Protein AF-A0A933R2U3-F1 (afdb_monomer)

Radius of gyration: 25.12 Å; Cα contacts (8 Å, |Δi|>4): 23; chains: 1; bounding box: 38×39×77 Å

Mean predicted aligned error: 7.12 Å

Solvent-accessible surface area (backbone atoms only — not comparable to full-atom values): 6014 Å² total; per-residue (Å²): 99,94,46,96,86,44,83,50,87,89,58,60,69,66,57,55,56,58,51,60,78,64,37,66,67,60,54,49,51,52,52,34,38,76,71,67,79,41,50,76,65,56,52,50,50,52,55,49,53,53,50,49,46,44,64,66,49,51,48,51,50,62,72,69,49,78,78,81,59,75,90,52,72,70,61,77,76,54,60,88,85,41,64,71,71,80,60,60,71,87,84,67,94,125

Foldseek 3Di:
DVDPPDPVPPDDPVVVVVCVVVDPVVVVVVVCVVVVNDDPVRVVVVVVVVVCCCVPPVVVCVVPDDDDDPVCVCPPVDDPPDCPNVPNDPPPDD

pLDDT: mean 91.14, std 12.74, range [37.5, 98.56]

Sequence (94 aa):
GHSMSDSNAYRAKDEERMWSKRDPIIMLRDRLIEAGEMTKNAYKAMDTEILEQIEGDIIAFAESSPEPRVEELHKYVFAENDPWVKGAARGGDK

Secondary structure (DSSP, 8-state):
--STT---TTS-HHHHHHHHTT-HHHHHHHHHHHTTS--HHHHHHHHHHHHHHIIIIIHHHHHHSPPPPGGGTTTTSS-TT-TTTTT-------

Structure (mmCIF, N/CA/C/O backbone):
data_AF-A0A933R2U3-F1
#
_entry.id   AF-A0A933R2U3-F1
#
loop_
_atom_site.group_PDB
_atom_site.id
_atom_site.type_symbol
_atom_site.label_atom_id
_atom_site.label_alt_id
_atom_site.label_comp_id
_atom_site.label_asym_id
_atom_site.label_entity_id
_atom_site.label_seq_id
_atom_site.pdbx_PDB_ins_code
_atom_site.Cartn_x
_atom_site.Cartn_y
_atom_site.Cartn_z
_atom_site.occupancy
_atom_site.B_iso_or_equiv
_atom_site.auth_seq_id
_atom_site.auth_comp_id
_atom_site.auth_asym_id
_atom_site.auth_atom_id
_atom_site.pdbx_PDB_model_num
ATOM 1 N N . GLY A 1 1 ? 0.391 13.366 -0.913 1.00 87.81 1 GLY A N 1
ATOM 2 C CA . GLY A 1 1 ? -0.235 14.328 -1.829 1.00 87.81 1 GLY A CA 1
ATOM 3 C C . GLY A 1 1 ? -0.706 13.643 -3.069 1.00 87.81 1 GLY A C 1
ATOM 4 O O . GLY A 1 1 ? -1.013 12.462 -2.989 1.00 87.81 1 GLY A O 1
ATOM 5 N N . HIS A 1 2 ? -0.764 14.362 -4.184 1.00 92.50 2 HIS A N 1
ATOM 6 C CA . HIS A 1 2 ? -1.087 13.786 -5.486 1.00 92.50 2 HIS A CA 1
ATOM 7 C C . HIS A 1 2 ? -0.074 12.709 -5.913 1.00 92.50 2 HIS A C 1
ATOM 9 O O . HIS A 1 2 ? -0.454 11.695 -6.487 1.00 92.50 2 HIS A O 1
ATOM 15 N N . SER A 1 3 ? 1.205 12.903 -5.582 1.00 94.56 3 SER A N 1
ATOM 16 C CA . SER A 1 3 ? 2.292 11.953 -5.829 1.00 94.56 3 SER A CA 1
ATOM 17 C C . SER A 1 3 ? 3.420 12.144 -4.807 1.00 94.56 3 SER A C 1
ATOM 19 O O . SER A 1 3 ? 3.330 13.007 -3.928 1.00 94.56 3 SER A O 1
ATOM 21 N N . MET A 1 4 ? 4.493 11.354 -4.926 1.00 92.19 4 MET A N 1
ATOM 22 C CA . MET A 1 4 ? 5.691 11.475 -4.082 1.00 92.19 4 MET A CA 1
ATOM 23 C C . MET A 1 4 ? 6.379 12.845 -4.191 1.00 92.19 4 MET A C 1
ATOM 25 O O . MET A 1 4 ? 7.015 13.279 -3.237 1.00 92.19 4 MET A O 1
ATOM 29 N N . SER A 1 5 ? 6.253 13.534 -5.330 1.00 94.50 5 SER A N 1
ATOM 30 C CA . SER A 1 5 ? 6.882 14.842 -5.564 1.00 94.50 5 SER A CA 1
ATOM 31 C C . SER A 1 5 ? 6.025 16.031 -5.118 1.00 94.50 5 SER A C 1
ATOM 33 O O . SER A 1 5 ? 6.498 17.167 -5.125 1.00 94.50 5 SER A O 1
ATOM 35 N N . ASP A 1 6 ? 4.771 15.797 -4.733 1.00 93.25 6 ASP A N 1
ATOM 36 C CA . ASP A 1 6 ? 3.833 16.857 -4.384 1.00 93.25 6 ASP A CA 1
ATOM 37 C C . ASP A 1 6 ? 3.936 17.272 -2.908 1.00 93.25 6 ASP A C 1
ATOM 39 O O . ASP A 1 6 ? 3.606 16.516 -1.984 1.00 93.25 6 ASP A O 1
ATOM 43 N N . SER A 1 7 ? 4.313 18.534 -2.699 1.00 89.62 7 SER A N 1
ATOM 44 C CA . SER A 1 7 ? 4.473 19.160 -1.387 1.00 89.62 7 SER A CA 1
ATOM 45 C C . SER A 1 7 ? 3.158 19.456 -0.651 1.00 89.62 7 SER A C 1
ATOM 47 O O . SER A 1 7 ? 3.197 19.762 0.541 1.00 89.62 7 SER A O 1
ATOM 49 N N . ASN A 1 8 ? 1.991 19.327 -1.298 1.00 86.75 8 ASN A N 1
ATOM 50 C CA . ASN A 1 8 ? 0.663 19.633 -0.739 1.00 86.75 8 ASN A CA 1
ATOM 51 C C . ASN A 1 8 ? 0.483 21.092 -0.288 1.00 86.75 8 ASN A C 1
ATOM 53 O O . ASN A 1 8 ? -0.300 21.372 0.620 1.00 86.75 8 ASN A O 1
ATOM 57 N N . ALA A 1 9 ? 1.187 22.041 -0.909 1.00 90.62 9 ALA A N 1
ATOM 58 C CA . ALA A 1 9 ? 1.151 23.451 -0.505 1.00 90.62 9 ALA A CA 1
ATOM 59 C C . ALA A 1 9 ? -0.222 24.136 -0.690 1.00 90.62 9 ALA A C 1
ATOM 61 O O . ALA A 1 9 ? -0.436 25.242 -0.202 1.00 90.62 9 ALA A O 1
ATOM 62 N N . TYR A 1 10 ? -1.153 23.494 -1.395 1.00 92.31 10 TYR A N 1
ATOM 63 C CA . TYR A 1 10 ? -2.462 24.036 -1.763 1.00 92.31 10 TYR A CA 1
ATOM 64 C C . TYR A 1 10 ? -3.602 23.645 -0.808 1.00 92.31 10 TYR A C 1
ATOM 66 O O . TYR A 1 10 ? -4.747 24.021 -1.050 1.00 92.31 10 TYR A O 1
ATOM 74 N N . ARG A 1 11 ? -3.328 22.884 0.262 1.00 93.38 11 ARG A N 1
ATOM 75 C CA . ARG A 1 11 ? -4.348 22.434 1.222 1.00 93.38 11 ARG A CA 1
ATOM 76 C C . ARG A 1 11 ? -3.918 22.695 2.660 1.00 93.38 11 ARG A C 1
ATOM 78 O O . ARG A 1 11 ? -2.773 22.458 3.042 1.00 93.38 11 ARG A O 1
ATOM 85 N N . ALA A 1 12 ? -4.860 23.152 3.481 1.00 94.94 12 ALA A N 1
ATOM 86 C CA . ALA A 1 12 ? -4.608 23.399 4.893 1.00 94.94 12 ALA A CA 1
ATOM 87 C C . ALA A 1 12 ? -4.420 22.084 5.668 1.00 94.94 12 ALA A C 1
ATOM 89 O O . ALA A 1 12 ? -5.180 21.128 5.511 1.00 94.94 12 ALA A O 1
ATOM 90 N N . LYS A 1 13 ? -3.453 22.059 6.592 1.00 92.19 13 LYS A N 1
ATOM 91 C CA . LYS A 1 13 ? -3.212 20.896 7.464 1.00 92.19 13 LYS A CA 1
ATOM 92 C C . LYS A 1 13 ? -4.389 20.574 8.388 1.00 92.19 13 LYS A C 1
ATOM 94 O O . LYS A 1 13 ? -4.574 19.417 8.756 1.00 92.19 13 LYS A O 1
ATOM 99 N N . ASP A 1 14 ? -5.194 21.572 8.741 1.00 95.88 14 ASP A N 1
ATOM 100 C CA . ASP A 1 14 ? -6.414 21.360 9.528 1.00 95.88 14 ASP A CA 1
ATOM 101 C C . ASP A 1 14 ? -7.499 20.628 8.743 1.00 95.88 14 ASP A C 1
ATOM 103 O O . ASP A 1 14 ? -8.201 19.791 9.309 1.00 95.88 14 ASP A O 1
ATOM 107 N N . GLU A 1 15 ? -7.594 20.876 7.437 1.00 94.75 15 GLU A N 1
ATOM 108 C CA . GLU A 1 15 ? -8.501 20.134 6.567 1.00 94.75 15 GLU A CA 1
ATOM 109 C C . GLU A 1 15 ? -8.069 18.664 6.466 1.00 94.75 15 GLU A C 1
ATOM 111 O O . GLU A 1 15 ? -8.889 17.767 6.648 1.00 94.75 15 GLU A O 1
ATOM 116 N N . GLU A 1 16 ? -6.769 18.398 6.285 1.00 93.06 16 GLU A N 1
ATOM 117 C CA . GLU A 1 16 ? -6.225 17.029 6.277 1.00 93.06 16 GLU A CA 1
ATOM 118 C C . GLU A 1 16 ? -6.547 16.280 7.580 1.00 93.06 16 GLU A C 1
ATOM 120 O O . GLU A 1 16 ? -7.010 15.138 7.548 1.00 93.06 16 GLU A O 1
ATOM 125 N N . ARG A 1 17 ? -6.380 16.942 8.732 1.00 93.38 17 ARG A N 1
ATOM 126 C CA . ARG A 1 17 ? -6.743 16.390 10.048 1.00 93.38 17 ARG A CA 1
ATOM 127 C C . ARG A 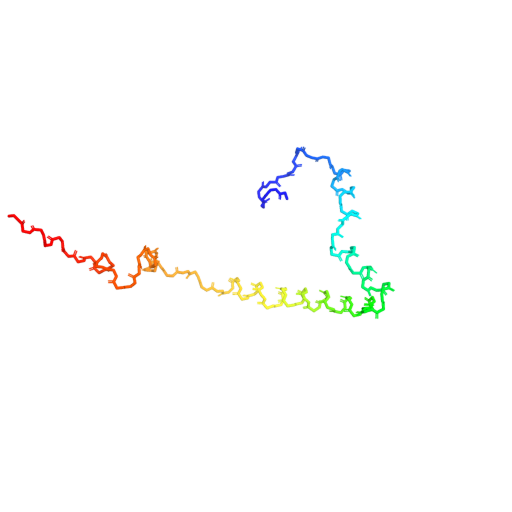1 17 ? -8.245 16.179 10.226 1.00 93.38 17 ARG A C 1
ATOM 129 O O . ARG A 1 17 ? -8.650 15.279 10.958 1.00 93.38 17 ARG A O 1
ATOM 136 N N . MET A 1 18 ? -9.085 17.021 9.627 1.00 96.19 18 MET A N 1
ATOM 137 C CA . MET A 1 18 ? -10.536 16.827 9.659 1.00 96.19 18 MET A CA 1
ATOM 138 C C . MET A 1 18 ? -10.913 15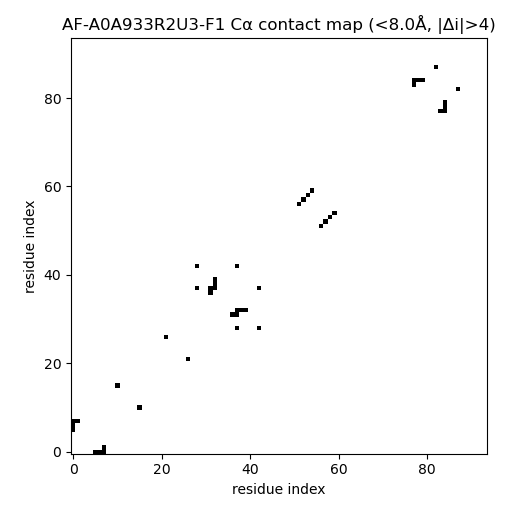.540 8.919 1.00 96.19 18 MET A C 1
ATOM 140 O O . MET A 1 18 ? -11.708 14.753 9.433 1.00 96.19 18 MET A O 1
ATOM 144 N N . TRP A 1 19 ? -10.323 15.313 7.744 1.00 94.69 19 TRP A N 1
ATOM 145 C CA . TRP A 1 19 ? -10.602 14.134 6.929 1.00 94.69 19 TRP A CA 1
ATOM 146 C C . TRP A 1 19 ? -10.001 12.848 7.488 1.00 94.69 19 TRP A C 1
ATOM 148 O O . TRP A 1 19 ? -10.651 11.812 7.386 1.00 94.69 19 TRP A O 1
ATOM 158 N N . SER A 1 20 ? -8.841 12.890 8.152 1.00 92.94 20 SER A N 1
ATOM 159 C CA . SER A 1 20 ? -8.263 11.689 8.777 1.00 92.94 20 SER A CA 1
ATOM 160 C C . SER A 1 20 ? -9.149 11.092 9.878 1.00 92.94 20 SER A C 1
ATOM 162 O O . SER A 1 20 ? -9.114 9.891 10.123 1.00 92.94 20 SER A O 1
ATOM 164 N N . LYS A 1 21 ? -10.028 11.892 10.500 1.00 94.75 21 LYS A N 1
ATOM 165 C CA . LYS A 1 21 ? -11.051 11.394 11.442 1.00 94.75 21 LYS A CA 1
ATOM 166 C C . LYS A 1 21 ? -12.152 10.562 10.772 1.00 94.75 21 LYS A C 1
ATOM 168 O O . LYS A 1 21 ? -12.964 9.967 11.472 1.00 94.75 21 LYS A O 1
ATOM 173 N N . ARG A 1 22 ? -12.215 10.554 9.440 1.00 96.19 22 ARG A N 1
ATOM 174 C CA . ARG A 1 22 ? -13.174 9.803 8.615 1.00 96.19 22 ARG A CA 1
ATOM 175 C C . ARG A 1 22 ? -12.485 8.679 7.838 1.00 96.19 22 ARG A C 1
ATOM 177 O O . ARG A 1 22 ? -12.914 8.337 6.741 1.00 96.19 22 ARG A O 1
ATOM 184 N N . ASP A 1 23 ? -11.398 8.146 8.388 1.00 97.25 23 ASP A N 1
ATOM 185 C CA . ASP A 1 23 ? -10.661 7.043 7.785 1.00 97.25 23 ASP A CA 1
ATOM 186 C C . ASP A 1 23 ? -11.561 5.790 7.673 1.00 97.25 23 ASP A C 1
ATOM 188 O O . ASP A 1 23 ? -12.042 5.288 8.697 1.00 97.25 23 ASP A O 1
ATOM 192 N N . PRO A 1 24 ? -11.802 5.269 6.454 1.00 97.88 24 PRO A N 1
ATOM 193 C CA . PRO A 1 24 ? -12.677 4.121 6.247 1.00 97.88 24 PRO A CA 1
ATOM 194 C C . PRO A 1 24 ? -12.162 2.834 6.905 1.00 97.88 24 PRO A C 1
ATOM 196 O O . PRO A 1 24 ? -12.981 2.016 7.324 1.00 97.88 24 PRO A O 1
ATOM 199 N N . ILE A 1 25 ? -10.845 2.653 7.040 1.00 97.06 25 ILE A N 1
ATOM 200 C CA . ILE A 1 25 ? -10.243 1.479 7.688 1.00 97.06 25 ILE A CA 1
ATOM 201 C C . ILE A 1 25 ? -10.544 1.520 9.185 1.00 97.06 25 ILE A C 1
ATOM 203 O O . ILE A 1 25 ? -11.014 0.537 9.760 1.00 97.06 25 ILE A O 1
ATOM 207 N N . ILE A 1 26 ? -10.350 2.682 9.810 1.00 96.94 26 ILE A N 1
ATOM 208 C CA . ILE A 1 26 ? -10.629 2.885 11.236 1.00 96.94 26 ILE A CA 1
ATOM 209 C C . ILE A 1 26 ? -12.127 2.742 11.521 1.00 96.94 26 ILE A C 1
ATOM 211 O O . ILE A 1 26 ? -12.513 2.047 12.461 1.00 96.94 26 ILE A O 1
ATOM 215 N N . MET A 1 27 ? -12.974 3.332 10.675 1.00 97.69 27 MET A N 1
ATOM 216 C CA . MET A 1 27 ? -14.428 3.211 10.793 1.00 97.69 27 MET A CA 1
ATOM 217 C C . MET A 1 27 ? -14.903 1.760 10.655 1.00 97.69 27 MET A C 1
ATOM 219 O O . MET A 1 27 ? -15.780 1.331 11.403 1.00 97.69 27 MET A O 1
ATOM 223 N N . LEU A 1 28 ? -14.347 0.997 9.709 1.00 97.88 28 LEU A N 1
ATOM 224 C CA . LEU A 1 28 ? -14.682 -0.416 9.540 1.00 97.88 28 LEU A CA 1
ATOM 225 C C . LEU A 1 28 ? -14.209 -1.247 10.735 1.00 97.88 28 LEU A C 1
ATOM 227 O O . LEU A 1 28 ? -14.986 -2.044 11.259 1.00 97.88 28 LEU A O 1
ATOM 231 N N . ARG A 1 29 ? -12.972 -1.032 11.199 1.00 97.81 29 ARG A N 1
ATOM 232 C CA . ARG A 1 29 ? -12.431 -1.690 12.393 1.00 97.81 29 ARG A CA 1
ATOM 233 C C . ARG A 1 29 ? -13.366 -1.516 13.585 1.00 97.81 29 ARG A C 1
ATOM 235 O O . ARG A 1 29 ? -13.688 -2.498 14.247 1.00 97.81 29 ARG A O 1
ATOM 242 N N . ASP A 1 30 ? -13.791 -0.286 13.854 1.00 97.94 30 ASP A N 1
ATOM 243 C CA . ASP A 1 30 ? -14.633 0.016 15.013 1.00 97.94 30 ASP A CA 1
ATOM 244 C C . ASP A 1 30 ? -16.001 -0.665 14.906 1.00 97.94 30 ASP A C 1
ATOM 246 O O . ASP A 1 30 ? -16.450 -1.268 15.879 1.00 97.94 30 ASP A O 1
ATOM 250 N N . ARG A 1 31 ? -16.607 -0.681 13.711 1.00 98.38 31 ARG A N 1
ATOM 251 C CA . ARG A 1 31 ? -17.866 -1.404 13.453 1.00 98.38 31 ARG A CA 1
ATOM 252 C C . ARG A 1 31 ? -17.739 -2.910 13.668 1.00 98.38 31 ARG A C 1
ATOM 254 O O . ARG A 1 31 ? -18.636 -3.517 14.240 1.00 98.38 31 ARG A O 1
ATOM 261 N N . LEU A 1 32 ? -16.641 -3.517 13.222 1.00 98.44 32 LEU A N 1
ATOM 262 C CA . LEU A 1 32 ? -16.391 -4.949 13.414 1.00 98.44 32 LEU A CA 1
ATOM 263 C C . LEU A 1 32 ? -16.162 -5.295 14.891 1.00 98.44 32 LEU A C 1
ATOM 265 O O . LEU A 1 32 ? -16.623 -6.335 15.354 1.00 98.44 32 LEU A O 1
ATOM 269 N N . ILE A 1 33 ? -15.485 -4.419 15.640 1.00 98.44 33 ILE A N 1
ATOM 270 C CA . ILE A 1 33 ? -15.292 -4.594 17.085 1.00 98.44 33 ILE A CA 1
ATOM 271 C C . ILE A 1 33 ? -16.619 -4.452 17.836 1.00 98.44 33 ILE A C 1
ATOM 273 O O . ILE A 1 33 ? -16.914 -5.269 18.704 1.00 98.44 33 ILE A O 1
ATOM 277 N N . GLU A 1 34 ? -17.427 -3.446 17.499 1.00 98.50 34 GLU A N 1
ATOM 278 C CA . GLU A 1 34 ? -18.754 -3.241 18.091 1.00 98.50 34 GLU A CA 1
ATOM 279 C C . GLU A 1 34 ? -19.696 -4.419 17.808 1.00 98.50 34 GLU A C 1
ATOM 281 O O . GLU A 1 34 ?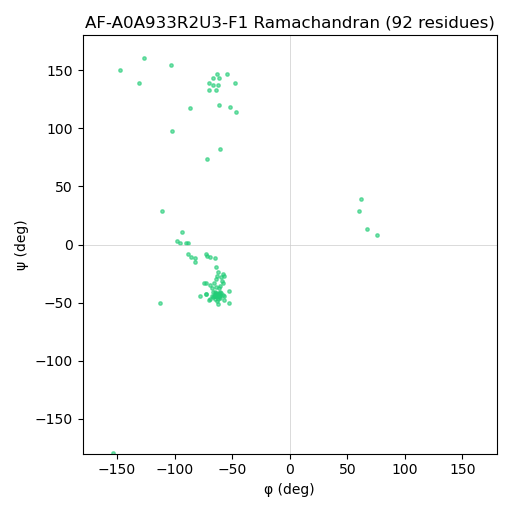 -20.436 -4.843 18.693 1.00 98.50 34 GLU A O 1
ATOM 286 N N . ALA A 1 35 ? -19.615 -4.997 16.607 1.00 98.44 35 ALA A N 1
ATOM 287 C CA . ALA A 1 35 ? -20.366 -6.191 16.229 1.00 98.44 35 ALA A CA 1
ATOM 288 C C . ALA A 1 35 ? -19.856 -7.489 16.891 1.00 98.44 35 ALA A C 1
ATOM 290 O O . ALA A 1 35 ? -20.503 -8.523 16.768 1.00 98.44 35 ALA A O 1
ATOM 291 N N . GLY A 1 36 ? -18.713 -7.460 17.588 1.00 98.19 36 GLY A N 1
ATOM 292 C CA . GLY A 1 36 ? -18.098 -8.648 18.189 1.00 98.19 36 GLY A CA 1
ATOM 293 C C . 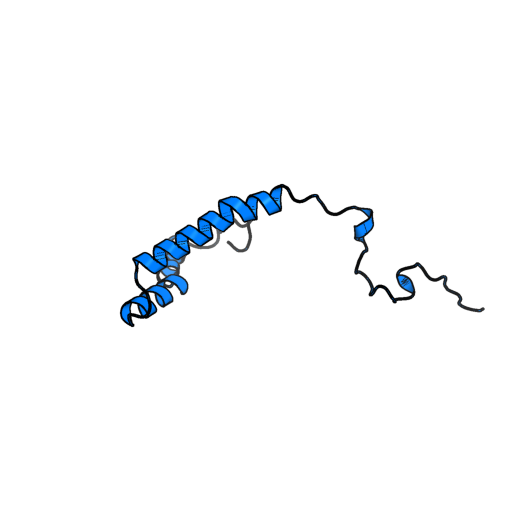GLY A 1 36 ? -17.385 -9.575 17.195 1.00 98.19 36 GLY A C 1
ATOM 294 O O . GLY A 1 36 ? -16.927 -10.643 17.588 1.00 98.19 36 GLY A O 1
ATOM 295 N N . GLU A 1 37 ? -17.244 -9.157 15.936 1.00 98.31 37 GLU A N 1
ATOM 296 C CA . GLU A 1 37 ? -16.620 -9.927 14.846 1.00 98.31 37 GLU A CA 1
ATOM 297 C C . GLU A 1 37 ? -15.088 -9.826 14.850 1.00 98.31 37 GLU A C 1
ATOM 299 O O . GLU A 1 37 ? -14.384 -10.590 14.192 1.00 98.31 37 GLU A O 1
ATOM 304 N N . MET A 1 38 ? -14.539 -8.862 15.590 1.00 97.88 38 MET A N 1
ATOM 305 C CA . MET A 1 38 ? -13.102 -8.661 15.719 1.00 97.88 38 MET A CA 1
ATOM 306 C C . MET A 1 38 ? -12.755 -8.127 17.106 1.00 97.88 38 MET A C 1
ATOM 308 O O . MET A 1 38 ? -13.512 -7.382 17.719 1.00 97.88 38 MET A O 1
ATOM 312 N N . THR A 1 39 ? -11.563 -8.455 17.602 1.00 98.31 39 THR A N 1
ATOM 313 C CA . THR A 1 39 ? -11.031 -7.836 18.822 1.00 98.31 39 THR A CA 1
ATOM 314 C C . THR A 1 39 ? -9.973 -6.795 18.482 1.00 98.31 39 THR A C 1
ATOM 316 O O . THR A 1 39 ? -9.262 -6.897 17.482 1.00 98.31 39 THR A O 1
ATOM 319 N N . LYS A 1 40 ? -9.792 -5.812 19.370 1.00 97.25 40 LYS A N 1
ATOM 320 C CA . LYS A 1 40 ? -8.715 -4.821 19.235 1.00 97.25 40 LYS A CA 1
ATOM 321 C C . LYS A 1 40 ? -7.322 -5.464 19.188 1.00 97.25 40 LYS A C 1
ATOM 323 O O . LYS A 1 40 ? -6.442 -4.938 18.515 1.00 97.25 40 LYS A O 1
ATOM 328 N N . ASN A 1 41 ? -7.122 -6.579 19.892 1.00 98.25 41 ASN A N 1
ATOM 329 C CA . ASN A 1 41 ? -5.849 -7.302 19.885 1.00 98.25 41 ASN A CA 1
ATOM 330 C C . ASN A 1 41 ? -5.626 -8.033 18.559 1.00 98.25 41 ASN A C 1
ATOM 332 O O . ASN A 1 41 ? -4.529 -7.947 18.023 1.00 98.25 41 ASN A O 1
ATOM 336 N N . ALA A 1 42 ? -6.660 -8.678 18.008 1.00 98.12 42 ALA A N 1
ATOM 337 C CA . ALA A 1 42 ? -6.582 -9.318 16.695 1.00 98.12 42 ALA A CA 1
ATOM 338 C C . ALA A 1 42 ? -6.272 -8.298 15.588 1.00 98.12 42 ALA A C 1
ATOM 340 O O . ALA A 1 42 ? -5.374 -8.527 14.788 1.00 98.12 42 ALA A O 1
ATOM 341 N N . TYR A 1 43 ? -6.935 -7.134 15.604 1.00 98.19 43 TYR A N 1
ATOM 342 C CA . TYR A 1 43 ? -6.626 -6.042 14.675 1.00 98.19 43 TYR A CA 1
ATOM 343 C C . TYR A 1 43 ? -5.159 -5.605 14.767 1.00 98.19 43 TYR A C 1
ATOM 345 O O . TYR A 1 43 ? -4.491 -5.482 13.749 1.00 98.19 43 TYR A O 1
ATOM 353 N N . LYS A 1 44 ? -4.649 -5.382 15.987 1.00 98.12 44 LYS A N 1
ATOM 354 C CA . LYS A 1 44 ? -3.252 -4.975 16.193 1.00 98.12 44 LYS A CA 1
ATOM 355 C C . LYS A 1 44 ? -2.259 -6.032 15.722 1.00 98.12 44 LYS A C 1
ATOM 357 O O . LYS A 1 44 ? -1.259 -5.668 15.126 1.00 98.12 44 LYS A O 1
ATOM 362 N N . ALA A 1 45 ? -2.528 -7.305 16.006 1.00 98.50 45 ALA A N 1
ATOM 363 C CA . ALA A 1 45 ? -1.667 -8.399 15.573 1.00 98.50 45 ALA A CA 1
ATOM 364 C C . ALA A 1 45 ? -1.576 -8.451 14.041 1.00 98.50 45 ALA A C 1
ATOM 366 O O . ALA A 1 45 ? -0.475 -8.488 13.511 1.00 98.50 45 ALA A O 1
ATOM 367 N N . MET A 1 46 ? -2.716 -8.348 13.350 1.00 98.38 46 MET A N 1
ATOM 368 C CA . MET A 1 46 ? -2.771 -8.288 11.886 1.00 98.38 46 MET A CA 1
ATOM 369 C C . MET A 1 46 ? -2.036 -7.060 11.324 1.00 98.38 46 MET A C 1
ATOM 371 O O . MET A 1 46 ? -1.283 -7.183 10.368 1.00 98.38 46 MET A O 1
ATOM 375 N N . ASP A 1 47 ? -2.238 -5.878 11.912 1.00 98.06 47 ASP A N 1
ATOM 376 C CA . ASP A 1 47 ? -1.563 -4.639 11.498 1.00 98.06 47 ASP A CA 1
ATOM 377 C C . ASP A 1 47 ? -0.035 -4.756 11.632 1.00 98.06 47 ASP A C 1
ATOM 379 O O . ASP A 1 47 ? 0.701 -4.399 10.717 1.00 98.06 47 ASP A O 1
ATOM 383 N N . THR A 1 48 ? 0.445 -5.329 12.742 1.00 98.38 48 THR A N 1
ATOM 384 C CA . THR A 1 48 ? 1.873 -5.608 12.952 1.00 98.38 48 THR A CA 1
ATOM 385 C C . THR A 1 48 ? 2.411 -6.641 11.965 1.00 98.38 48 THR A C 1
ATOM 387 O O . THR A 1 48 ? 3.436 -6.382 11.349 1.00 98.38 48 THR A O 1
ATOM 390 N N . GLU A 1 49 ? 1.715 -7.760 11.758 1.00 98.56 49 GLU A N 1
ATOM 391 C CA . GLU A 1 49 ? 2.126 -8.802 10.806 1.00 98.56 49 GLU A CA 1
ATOM 392 C C . GLU A 1 49 ? 2.277 -8.245 9.380 1.00 98.56 49 GLU A C 1
ATOM 394 O O . GLU A 1 49 ? 3.260 -8.525 8.697 1.00 98.56 49 GLU A O 1
ATOM 399 N N . ILE A 1 50 ? 1.334 -7.404 8.941 1.00 98.50 50 ILE A N 1
ATOM 400 C CA . ILE A 1 50 ? 1.389 -6.758 7.624 1.00 98.50 50 ILE A CA 1
ATOM 401 C C . ILE A 1 50 ? 2.603 -5.828 7.522 1.00 98.50 50 ILE A C 1
ATOM 403 O O . ILE A 1 50 ? 3.298 -5.843 6.506 1.00 98.50 50 ILE A O 1
ATOM 407 N N . LEU A 1 51 ? 2.870 -5.022 8.553 1.00 98.19 51 LEU A N 1
ATOM 408 C CA . LEU A 1 51 ? 4.030 -4.128 8.569 1.00 98.19 51 LEU A CA 1
ATOM 409 C C . LEU A 1 51 ? 5.346 -4.911 8.552 1.00 98.19 51 LEU A C 1
ATOM 411 O O . LEU A 1 51 ? 6.229 -4.583 7.763 1.00 98.19 51 LEU A O 1
ATOM 415 N N . GLU A 1 52 ? 5.452 -5.971 9.352 1.00 98.38 52 GLU A N 1
ATOM 416 C CA . GLU A 1 52 ? 6.624 -6.851 9.382 1.00 98.38 52 GLU A CA 1
ATOM 417 C C . GLU A 1 52 ? 6.869 -7.507 8.018 1.00 98.38 52 GLU A C 1
ATOM 419 O O . GLU A 1 52 ? 8.008 -7.546 7.558 1.00 98.38 52 GLU A O 1
ATOM 424 N N . GLN A 1 53 ? 5.817 -7.951 7.324 1.00 98.44 53 GLN A N 1
ATOM 425 C CA . GLN A 1 53 ? 5.942 -8.500 5.972 1.00 98.44 53 GLN A CA 1
ATOM 426 C C . GLN A 1 53 ? 6.409 -7.445 4.956 1.00 98.44 53 GLN A C 1
ATOM 428 O O . GLN A 1 53 ? 7.254 -7.731 4.102 1.00 98.44 53 GLN A O 1
ATOM 433 N N . ILE A 1 54 ? 5.869 -6.223 5.030 1.00 98.56 54 ILE A N 1
ATOM 434 C CA . ILE A 1 54 ? 6.268 -5.123 4.143 1.00 98.56 54 ILE A CA 1
ATOM 435 C C . ILE A 1 54 ? 7.747 -4.784 4.349 1.00 98.56 54 ILE A C 1
ATOM 437 O O . ILE A 1 54 ? 8.502 -4.734 3.377 1.00 98.56 54 ILE A O 1
ATOM 441 N N . GLU A 1 55 ? 8.155 -4.565 5.598 1.00 97.50 55 GLU A N 1
ATOM 442 C CA . GLU A 1 55 ? 9.506 -4.124 5.948 1.00 97.50 55 GLU A CA 1
ATOM 443 C C . GLU A 1 55 ? 10.552 -5.232 5.790 1.00 97.50 55 GLU A C 1
ATOM 445 O O . GLU A 1 55 ? 11.640 -4.977 5.274 1.00 97.50 55 GLU A O 1
ATOM 450 N N . GLY A 1 56 ? 10.230 -6.455 6.217 1.00 95.69 56 GLY A N 1
ATOM 451 C CA . GLY A 1 56 ? 11.166 -7.576 6.249 1.00 95.69 56 GLY A CA 1
ATOM 452 C C . GLY A 1 56 ? 11.394 -8.229 4.889 1.00 95.69 56 GLY A C 1
ATOM 453 O O . GLY A 1 56 ? 12.540 -8.491 4.523 1.00 95.69 56 GLY A O 1
ATOM 454 N N . ASP A 1 57 ? 10.320 -8.455 4.129 1.00 96.62 57 ASP A N 1
ATOM 455 C CA . ASP A 1 57 ? 10.378 -9.296 2.931 1.00 96.62 57 ASP A CA 1
ATOM 456 C C . ASP A 1 57 ? 10.155 -8.495 1.645 1.00 96.62 57 ASP A C 1
ATOM 458 O O . ASP A 1 57 ? 10.939 -8.600 0.699 1.00 96.62 57 ASP A O 1
ATOM 462 N N . ILE A 1 58 ? 9.090 -7.688 1.588 1.00 98.44 58 ILE A N 1
ATOM 463 C CA . ILE A 1 58 ? 8.648 -7.052 0.335 1.00 98.44 58 ILE A CA 1
ATOM 464 C C . ILE A 1 58 ? 9.635 -5.977 -0.118 1.00 98.44 58 ILE A C 1
ATOM 466 O O . ILE A 1 58 ? 10.022 -5.965 -1.289 1.00 98.44 58 ILE A O 1
ATOM 470 N N . ILE A 1 59 ? 10.056 -5.088 0.788 1.00 98.31 59 ILE A N 1
ATOM 471 C CA . ILE A 1 59 ? 11.024 -4.034 0.459 1.00 98.31 59 ILE A CA 1
ATOM 472 C C . ILE A 1 59 ? 12.362 -4.660 0.057 1.00 98.31 59 ILE A C 1
ATOM 474 O O . ILE A 1 59 ? 12.879 -4.347 -1.013 1.00 98.31 59 ILE A O 1
ATOM 478 N N . ALA A 1 60 ? 12.877 -5.607 0.845 1.00 96.56 60 ALA A N 1
ATOM 479 C CA . ALA A 1 60 ? 14.144 -6.275 0.554 1.00 96.56 60 ALA A CA 1
ATOM 480 C C . ALA A 1 60 ? 14.120 -7.012 -0.796 1.00 96.56 60 ALA A C 1
ATOM 482 O O . ALA A 1 60 ? 15.078 -6.936 -1.571 1.00 96.56 60 ALA A O 1
ATOM 483 N N . PHE A 1 61 ? 13.020 -7.698 -1.118 1.00 98.00 61 PHE A N 1
ATOM 484 C CA . PHE A 1 61 ? 12.835 -8.329 -2.423 1.00 98.00 61 PHE A CA 1
ATOM 485 C C . PHE A 1 61 ? 12.816 -7.297 -3.556 1.00 98.00 61 P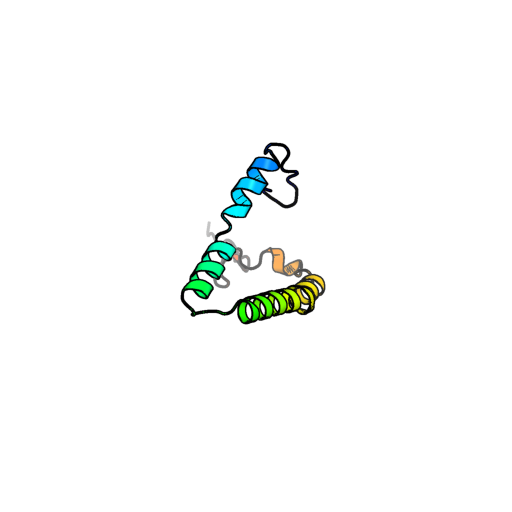HE A C 1
ATOM 487 O O . PHE A 1 61 ? 13.499 -7.484 -4.561 1.00 98.00 61 PHE A O 1
ATOM 494 N N . ALA A 1 62 ? 12.066 -6.203 -3.403 1.00 97.94 62 ALA A N 1
ATOM 495 C CA . ALA A 1 62 ? 11.962 -5.166 -4.425 1.00 97.94 62 ALA A CA 1
ATOM 496 C C . ALA A 1 62 ? 13.308 -4.468 -4.685 1.00 97.94 62 ALA A C 1
ATOM 498 O O . ALA A 1 62 ? 13.662 -4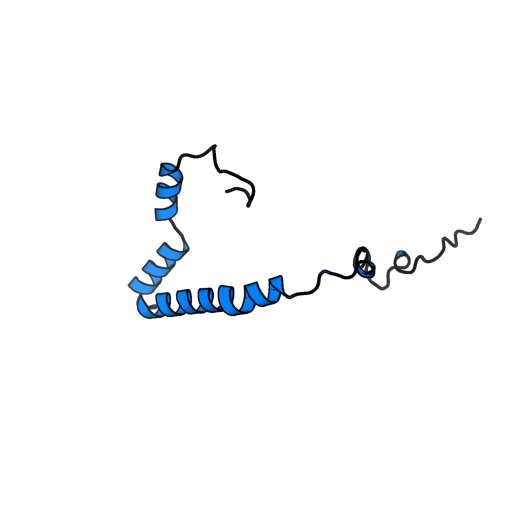.248 -5.839 1.00 97.94 62 ALA A O 1
ATOM 499 N N . GLU A 1 63 ? 14.078 -4.171 -3.636 1.00 96.88 63 GLU A N 1
ATOM 500 C CA . GLU A 1 63 ? 15.380 -3.499 -3.740 1.00 96.88 63 GLU A CA 1
ATOM 501 C C . GLU A 1 63 ? 16.497 -4.412 -4.262 1.00 96.88 63 GLU A C 1
ATOM 503 O O . GLU A 1 63 ? 17.404 -3.948 -4.951 1.00 96.88 63 GLU A O 1
ATOM 508 N N . SER A 1 64 ? 16.452 -5.709 -3.941 1.00 97.25 64 SER A N 1
ATOM 509 C CA . SER A 1 64 ? 17.448 -6.685 -4.412 1.00 97.25 64 SER A CA 1
ATOM 510 C C . SER A 1 64 ? 17.128 -7.277 -5.787 1.00 97.25 64 SER A C 1
ATOM 512 O O . SER A 1 64 ? 17.979 -7.948 -6.381 1.00 97.25 64 SER A O 1
ATOM 514 N N . SER A 1 65 ? 15.918 -7.042 -6.300 1.00 97.88 65 SER A N 1
ATOM 515 C CA . SER A 1 65 ? 15.511 -7.509 -7.621 1.00 97.88 65 SER A CA 1
ATOM 516 C C . SER A 1 65 ? 16.362 -6.845 -8.708 1.00 97.88 65 SER A C 1
ATOM 518 O O . SER A 1 65 ? 16.553 -5.630 -8.687 1.00 97.88 65 SER A O 1
ATOM 520 N N . PRO A 1 66 ? 16.884 -7.615 -9.679 1.00 97.00 66 PRO A N 1
ATOM 521 C CA . PRO A 1 66 ? 17.681 -7.046 -10.752 1.00 97.00 66 PRO A CA 1
ATOM 522 C C . PRO A 1 66 ? 16.816 -6.151 -11.641 1.00 97.00 66 PRO A C 1
ATOM 524 O O . PRO A 1 66 ? 15.672 -6.485 -11.956 1.00 97.00 66 PRO A O 1
ATOM 527 N N . GLU A 1 67 ? 17.405 -5.057 -12.114 1.00 96.88 67 GLU A N 1
ATOM 528 C CA . GLU A 1 67 ? 16.821 -4.251 -13.185 1.00 96.88 67 GLU A CA 1
ATOM 529 C C . GLU A 1 67 ? 16.513 -5.124 -14.418 1.00 96.88 67 GLU A C 1
ATOM 531 O O . GLU A 1 67 ? 17.248 -6.082 -14.711 1.00 96.88 67 GLU A O 1
ATOM 536 N N . PRO A 1 68 ? 15.444 -4.814 -15.174 1.00 95.50 68 PRO A N 1
ATOM 537 C CA . PRO A 1 68 ? 15.123 -5.552 -16.380 1.00 95.50 68 PRO A CA 1
ATOM 538 C C . PRO A 1 68 ? 16.261 -5.431 -17.395 1.00 95.50 68 PRO A C 1
ATOM 540 O O . PRO A 1 68 ? 16.895 -4.387 -17.563 1.00 95.50 68 PRO A O 1
ATOM 543 N N . ARG A 1 69 ? 16.507 -6.525 -18.113 1.00 96.81 69 ARG A N 1
ATOM 544 C CA . ARG A 1 69 ? 17.536 -6.561 -19.150 1.00 96.81 69 ARG A CA 1
ATOM 545 C C . ARG A 1 69 ? 17.149 -5.646 -20.311 1.00 96.81 69 ARG A C 1
ATOM 547 O O . ARG A 1 69 ? 16.006 -5.677 -20.765 1.00 96.81 69 ARG A O 1
ATOM 554 N N . VAL A 1 70 ? 18.108 -4.886 -20.838 1.00 96.00 70 VAL A N 1
ATOM 555 C CA . VAL A 1 70 ? 17.871 -3.934 -21.940 1.00 96.00 70 VAL A CA 1
ATOM 556 C C . VAL A 1 70 ? 17.324 -4.636 -23.188 1.00 96.00 70 VAL A C 1
ATOM 558 O O . VAL A 1 70 ? 16.510 -4.061 -23.907 1.00 96.00 70 VAL A O 1
ATOM 561 N N . GLU A 1 71 ? 17.690 -5.899 -23.427 1.00 92.88 71 GLU A N 1
ATOM 562 C CA . GLU A 1 71 ? 17.176 -6.682 -24.558 1.00 92.88 71 GLU A CA 1
ATOM 563 C C . GLU A 1 71 ? 15.663 -6.939 -24.470 1.00 92.88 71 GLU A C 1
ATOM 565 O O . GLU A 1 71 ? 15.026 -7.234 -25.481 1.00 92.88 71 GLU A O 1
ATOM 570 N N . GLU A 1 72 ? 15.068 -6.818 -23.280 1.00 92.00 72 GLU A N 1
ATOM 571 C CA . GLU A 1 72 ? 13.631 -6.991 -23.061 1.00 92.00 72 GLU A CA 1
ATOM 572 C C . GLU A 1 72 ? 12.830 -5.694 -23.242 1.00 92.00 72 GLU A C 1
ATOM 574 O O . GLU A 1 72 ? 11.609 -5.727 -23.131 1.00 92.00 72 GLU A O 1
ATOM 579 N N . LEU A 1 73 ? 13.469 -4.569 -23.589 1.00 93.38 73 LEU A N 1
ATOM 580 C CA . LEU A 1 73 ? 12.815 -3.258 -23.700 1.00 93.38 73 LEU A CA 1
ATOM 581 C C . LEU A 1 73 ? 11.570 -3.251 -24.607 1.00 93.38 73 LEU A C 1
ATOM 583 O O . LEU A 1 73 ? 10.582 -2.595 -24.293 1.00 93.38 73 LEU A O 1
ATOM 587 N N . HIS A 1 74 ? 11.609 -3.965 -25.737 1.00 90.69 74 HIS A N 1
ATOM 588 C CA . HIS A 1 74 ? 10.492 -4.037 -26.696 1.00 90.69 74 HIS A CA 1
ATOM 589 C C . HIS A 1 74 ? 9.617 -5.284 -26.519 1.00 90.69 74 HIS A C 1
ATOM 591 O O . HIS A 1 74 ? 8.700 -5.531 -27.310 1.00 90.69 74 HIS A O 1
ATOM 597 N N . LYS A 1 75 ? 9.913 -6.109 -25.512 1.00 89.31 75 LYS A N 1
ATOM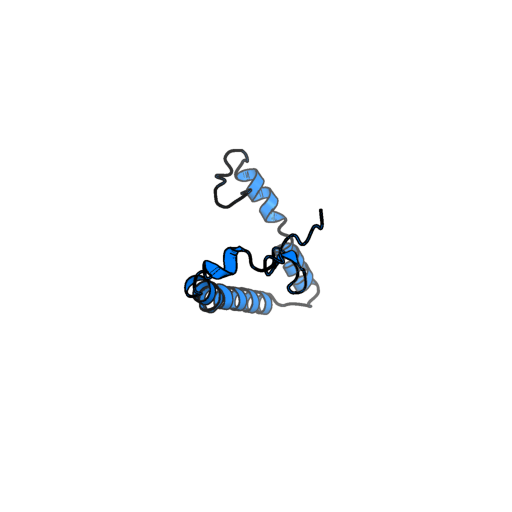 598 C CA . LYS A 1 75 ? 9.144 -7.317 -25.227 1.00 89.31 75 LYS A CA 1
ATOM 599 C C . LYS A 1 75 ? 7.708 -6.914 -24.878 1.00 89.31 75 LYS A C 1
ATOM 601 O O . LYS A 1 75 ? 7.487 -5.945 -24.162 1.00 89.31 75 LYS A O 1
ATOM 606 N N . TYR A 1 76 ? 6.738 -7.652 -25.415 1.00 91.62 76 TYR A N 1
ATOM 607 C CA . TYR A 1 76 ? 5.296 -7.400 -25.264 1.00 91.62 76 TYR A CA 1
ATOM 608 C C . TYR A 1 76 ? 4.736 -6.131 -25.931 1.00 91.62 76 TYR A C 1
ATOM 610 O O . TYR A 1 76 ? 3.578 -5.793 -25.697 1.00 91.62 76 TYR A O 1
ATOM 618 N N . VAL A 1 77 ? 5.484 -5.466 -26.821 1.00 92.69 77 VAL A N 1
ATOM 619 C CA . VAL A 1 77 ? 4.894 -4.448 -27.719 1.00 92.69 77 VAL A CA 1
ATOM 620 C C . VAL A 1 77 ? 3.882 -5.086 -28.681 1.00 92.69 77 VAL A C 1
ATOM 622 O O . VAL A 1 77 ? 2.838 -4.504 -28.966 1.00 92.69 77 VAL A O 1
ATOM 625 N N . PHE A 1 78 ? 4.164 -6.309 -29.134 1.00 91.19 78 PHE A N 1
ATOM 626 C CA . PHE A 1 78 ? 3.236 -7.161 -29.874 1.00 91.19 78 PHE A CA 1
ATOM 627 C C . PHE A 1 78 ? 3.130 -8.537 -29.202 1.00 91.19 78 PHE A C 1
ATOM 629 O O . PHE A 1 78 ? 4.022 -8.944 -28.451 1.00 91.19 78 PHE A O 1
ATOM 636 N N . ALA A 1 79 ? 2.052 -9.269 -29.497 1.00 91.75 79 ALA A N 1
ATOM 637 C CA . ALA A 1 79 ? 1.938 -10.678 -29.125 1.00 91.75 79 ALA A CA 1
ATOM 638 C C . ALA A 1 79 ? 3.022 -11.505 -29.835 1.00 91.75 79 ALA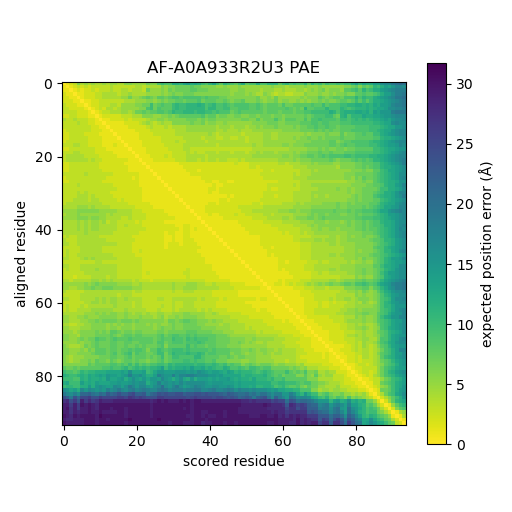 A C 1
ATOM 640 O O . ALA A 1 79 ? 3.372 -11.209 -30.971 1.00 91.75 79 ALA A O 1
ATOM 641 N N . GLU A 1 80 ? 3.538 -12.561 -29.201 1.00 87.44 80 GLU A N 1
ATOM 642 C CA . GLU A 1 80 ? 4.716 -13.305 -29.689 1.00 87.44 80 GLU A CA 1
ATOM 643 C C . GLU A 1 80 ? 4.579 -13.876 -31.113 1.00 87.44 80 GLU A C 1
ATOM 645 O O . GLU A 1 80 ? 5.577 -14.067 -31.810 1.00 87.44 80 GLU A O 1
ATOM 650 N N . ASN A 1 81 ? 3.348 -14.161 -31.541 1.00 87.62 81 ASN A N 1
ATOM 651 C CA . ASN A 1 81 ? 3.020 -14.691 -32.863 1.00 87.62 81 ASN A CA 1
ATOM 652 C C . ASN A 1 81 ? 2.742 -13.606 -33.916 1.00 87.62 81 ASN A C 1
ATOM 654 O O . ASN A 1 81 ? 2.409 -13.945 -35.053 1.00 87.62 81 ASN A O 1
ATOM 658 N N . ASP A 1 82 ? 2.854 -12.328 -33.561 1.00 88.94 82 ASP A N 1
ATOM 659 C CA . ASP A 1 82 ? 2.667 -11.232 -34.499 1.00 88.94 82 ASP A CA 1
ATOM 660 C C . ASP A 1 82 ? 3.842 -11.186 -35.501 1.00 88.94 82 ASP A C 1
ATOM 662 O O . ASP A 1 82 ? 5.013 -11.273 -35.105 1.00 88.94 82 ASP A O 1
ATOM 666 N N . PRO A 1 83 ? 3.567 -11.062 -36.814 1.00 82.81 83 PRO A N 1
ATOM 667 C CA . PRO A 1 83 ? 4.601 -11.062 -37.850 1.00 82.81 83 PRO A CA 1
ATOM 668 C C . PRO A 1 83 ? 5.657 -9.961 -37.660 1.00 82.81 83 PRO A C 1
ATOM 670 O O . PRO A 1 83 ? 6.803 -10.125 -38.088 1.00 82.81 83 PRO A O 1
ATOM 673 N N . TRP A 1 84 ? 5.325 -8.865 -36.979 1.00 80.94 84 TRP A N 1
ATOM 674 C CA . TRP A 1 84 ? 6.240 -7.749 -36.757 1.00 80.94 84 TRP A CA 1
ATOM 675 C C . TRP A 1 84 ? 7.211 -7.968 -35.587 1.00 80.94 84 TRP A C 1
ATOM 677 O O . TRP A 1 84 ? 8.213 -7.260 -35.510 1.00 80.94 84 TRP A O 1
ATOM 687 N N . VAL A 1 85 ? 7.012 -8.989 -34.740 1.00 80.31 85 VAL A N 1
ATOM 688 C CA . VAL A 1 85 ? 7.913 -9.309 -33.608 1.00 80.31 85 VAL A CA 1
ATOM 689 C C . VAL A 1 85 ? 9.290 -9.772 -34.066 1.00 80.31 85 VAL A C 1
ATOM 691 O O . VAL A 1 85 ? 10.303 -9.395 -33.484 1.00 80.31 85 VAL A O 1
ATOM 694 N N . LYS A 1 86 ? 9.346 -10.593 -35.120 1.00 71.00 86 LYS A N 1
ATOM 695 C CA . LYS A 1 86 ? 10.608 -11.109 -35.682 1.00 71.00 86 LYS A CA 1
ATOM 696 C C . LYS A 1 86 ? 11.131 -10.251 -36.834 1.00 71.00 86 LYS A C 1
ATOM 698 O O . LYS A 1 86 ? 12.038 -10.673 -37.546 1.00 71.00 86 LYS A O 1
ATOM 703 N N . GLY A 1 87 ? 10.537 -9.072 -37.038 1.00 65.00 87 GLY A N 1
ATOM 704 C CA . GLY A 1 87 ? 10.852 -8.194 -38.157 1.00 65.00 87 GLY A CA 1
ATOM 705 C C . GLY A 1 87 ? 10.557 -8.835 -39.512 1.00 65.00 87 GLY A C 1
ATOM 706 O O . GLY A 1 87 ? 11.365 -8.665 -40.425 1.00 65.00 87 GLY A O 1
ATOM 707 N N . ALA A 1 88 ? 9.455 -9.597 -39.647 1.00 57.47 88 ALA A N 1
ATOM 708 C CA . ALA A 1 88 ? 9.125 -10.246 -40.913 1.00 57.47 88 ALA A CA 1
ATOM 709 C C . ALA A 1 88 ? 9.140 -9.205 -42.037 1.00 57.47 88 ALA A C 1
ATOM 711 O O . ALA A 1 88 ? 8.426 -8.199 -42.006 1.00 57.47 88 ALA A O 1
ATOM 712 N N . ALA A 1 89 ? 10.049 -9.452 -42.980 1.00 56.72 89 ALA A N 1
ATOM 713 C CA . ALA A 1 89 ? 10.345 -8.601 -44.108 1.00 56.72 89 ALA A CA 1
ATOM 714 C C . ALA A 1 89 ? 9.049 -8.160 -44.786 1.00 56.72 89 ALA A C 1
ATOM 716 O O . ALA A 1 89 ? 8.137 -8.965 -44.986 1.00 56.72 89 ALA A O 1
ATOM 717 N N . ARG A 1 90 ? 8.993 -6.889 -45.195 1.00 55.12 90 ARG A N 1
ATOM 718 C CA . ARG A 1 90 ? 8.023 -6.428 -46.187 1.00 55.12 90 ARG A CA 1
ATOM 719 C C . ARG A 1 90 ? 8.259 -7.202 -47.490 1.00 55.12 90 ARG A C 1
ATOM 721 O O . ARG A 1 90 ? 8.917 -6.708 -48.395 1.00 55.12 90 ARG A O 1
ATOM 728 N N . GLY A 1 91 ? 7.711 -8.409 -47.583 1.00 58.38 91 GLY A N 1
ATOM 729 C CA . GLY A 1 91 ? 7.327 -9.040 -48.834 1.00 58.38 91 GLY A CA 1
ATOM 730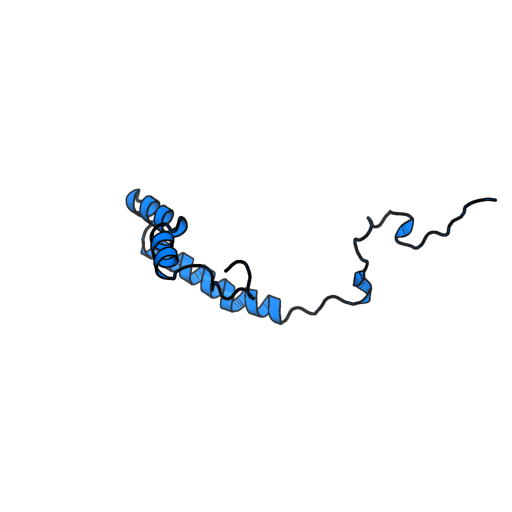 C C . GLY A 1 91 ? 6.092 -8.313 -49.343 1.00 58.38 91 GLY A C 1
ATOM 731 O O . GLY A 1 91 ? 4.973 -8.786 -49.186 1.00 58.38 91 GLY A O 1
ATOM 732 N N . GLY A 1 92 ? 6.301 -7.101 -49.849 1.00 45.78 92 GLY A N 1
ATOM 733 C CA . GLY A 1 92 ? 5.358 -6.439 -50.729 1.00 45.78 92 GLY A CA 1
ATOM 734 C C . GLY A 1 92 ? 5.905 -6.582 -52.135 1.00 45.78 92 GLY A C 1
ATOM 735 O O . GLY A 1 92 ? 6.781 -5.811 -52.513 1.00 45.78 92 GLY A O 1
ATOM 736 N N . ASP A 1 93 ? 5.403 -7.578 -52.862 1.00 47.97 93 ASP A N 1
ATOM 737 C CA . ASP A 1 93 ? 5.473 -7.623 -54.318 1.00 47.97 93 ASP A CA 1
ATOM 738 C C . ASP A 1 93 ? 5.066 -6.257 -54.892 1.00 47.97 93 ASP A C 1
ATOM 740 O O . ASP A 1 93 ? 3.910 -5.836 -54.761 1.00 47.97 93 ASP A O 1
ATOM 744 N N . LYS A 1 94 ? 6.026 -5.584 -55.527 1.00 37.50 94 LYS A N 1
ATOM 745 C CA . LYS A 1 94 ? 5.860 -4.871 -56.796 1.00 37.50 94 LYS A CA 1
ATOM 746 C C . LYS A 1 94 ? 7.150 -4.970 -57.593 1.00 37.50 94 LYS A C 1
ATOM 748 O O . LYS A 1 94 ? 8.218 -4.719 -56.993 1.00 37.50 94 LYS A O 1
#